Protein AF-A0A7Y7L812-F1 (afdb_monomer_lite)

Foldseek 3Di:
DVVLVVLLVVLVVLLVVLVVLLVVLLVLLVPQPLDDPVRNVVVVVLSVVLNVLSVVLVVLSVVLVVCVVDPDDPVVSVVSSVVSSVSSVVSSVSSVVSSVVSLVSSLVSDPDPVVNVVSCVSSVHD

pLDDT: mean 90.57, std 8.76, range [54.97, 97.94]

Structure (mmCIF, N/CA/C/O backbone):
data_AF-A0A7Y7L812-F1
#
_entry.id   AF-A0A7Y7L812-F1
#
loop_
_atom_site.group_PDB
_atom_site.id
_atom_site.type_symbol
_atom_site.label_atom_id
_atom_site.label_alt_id
_atom_site.label_comp_id
_atom_site.label_asym_id
_atom_site.label_entity_id
_atom_site.label_seq_id
_atom_site.pdbx_PDB_ins_code
_atom_site.Cartn_x
_atom_site.Cartn_y
_atom_site.Cartn_z
_atom_site.occupancy
_atom_site.B_iso_or_equiv
_atom_site.auth_seq_id
_atom_site.auth_comp_id
_atom_site.auth_asym_id
_atom_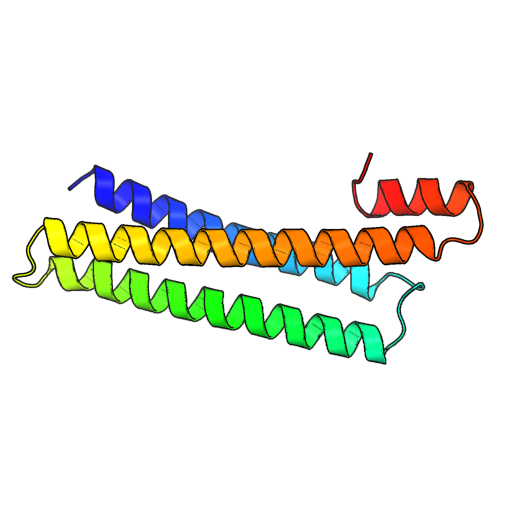site.auth_atom_id
_atom_site.pdbx_PDB_model_num
ATOM 1 N N . MET A 1 1 ? 14.491 9.946 -24.872 1.00 54.97 1 MET A N 1
ATOM 2 C CA . MET A 1 1 ? 15.340 9.247 -23.876 1.00 54.97 1 MET A CA 1
ATOM 3 C C . MET A 1 1 ? 15.149 9.794 -22.456 1.00 54.97 1 MET A C 1
ATOM 5 O O . MET A 1 1 ? 14.783 9.013 -21.592 1.00 54.97 1 MET A O 1
ATOM 9 N N . ILE A 1 2 ? 15.279 11.110 -22.215 1.00 61.91 2 ILE A N 1
ATOM 10 C CA . ILE A 1 2 ? 15.091 11.741 -20.883 1.00 61.91 2 ILE A CA 1
ATOM 11 C C . ILE A 1 2 ? 13.693 11.475 -20.279 1.00 61.91 2 ILE A C 1
ATOM 13 O O . ILE A 1 2 ? 13.584 11.149 -19.101 1.00 61.91 2 ILE A O 1
ATOM 17 N N . ALA A 1 3 ? 12.630 11.515 -21.091 1.00 73.06 3 ALA A N 1
ATOM 18 C CA . ALA A 1 3 ? 11.261 11.278 -20.619 1.00 73.06 3 ALA A CA 1
ATOM 19 C C . ALA A 1 3 ? 11.014 9.849 -20.087 1.00 73.06 3 ALA A C 1
ATOM 21 O O . ALA A 1 3 ? 10.237 9.669 -19.155 1.00 73.06 3 ALA A O 1
ATOM 22 N N . TYR A 1 4 ? 11.692 8.829 -20.632 1.00 77.62 4 TYR A N 1
ATOM 23 C CA . TYR A 1 4 ? 11.484 7.435 -20.214 1.00 77.62 4 TYR A CA 1
ATOM 24 C C . TYR A 1 4 ? 12.054 7.159 -18.826 1.00 77.62 4 TYR A C 1
ATOM 26 O O . TYR A 1 4 ? 11.387 6.543 -18.001 1.00 77.62 4 TYR A O 1
ATOM 34 N N . TYR A 1 5 ? 13.257 7.667 -18.548 1.00 81.44 5 TYR A N 1
ATOM 35 C CA . TYR A 1 5 ? 13.847 7.588 -17.214 1.00 81.44 5 TYR A CA 1
ATOM 36 C C . TYR A 1 5 ? 13.002 8.330 -16.176 1.00 81.44 5 TYR A C 1
ATOM 38 O O . TYR A 1 5 ? 12.870 7.845 -15.057 1.00 81.44 5 TYR A O 1
ATOM 46 N N . GLY A 1 6 ? 12.378 9.452 -16.557 1.00 87.62 6 GLY A N 1
ATOM 47 C CA . GLY A 1 6 ? 11.416 10.158 -15.707 1.00 87.62 6 GLY A CA 1
ATOM 48 C C . GLY A 1 6 ? 10.230 9.279 -15.303 1.00 87.62 6 GLY A C 1
ATOM 49 O O . GLY A 1 6 ? 9.961 9.139 -14.115 1.00 87.62 6 GLY A O 1
ATOM 50 N N . ARG A 1 7 ? 9.578 8.613 -16.267 1.00 88.38 7 ARG A N 1
ATOM 51 C CA . ARG A 1 7 ? 8.436 7.721 -15.980 1.00 88.38 7 ARG A CA 1
ATOM 52 C C . ARG A 1 7 ? 8.832 6.493 -15.163 1.00 88.38 7 ARG A C 1
ATOM 54 O O . ARG A 1 7 ? 8.120 6.106 -14.248 1.00 88.38 7 ARG A O 1
ATOM 61 N N . ILE A 1 8 ? 9.989 5.898 -15.456 1.00 87.75 8 ILE A N 1
ATOM 62 C CA . ILE A 1 8 ? 10.518 4.763 -14.683 1.00 87.75 8 ILE A CA 1
ATOM 63 C C . ILE A 1 8 ? 10.803 5.165 -13.232 1.00 87.75 8 ILE A C 1
ATOM 65 O O . ILE A 1 8 ? 10.470 4.425 -12.304 1.00 87.75 8 ILE A O 1
ATOM 69 N N . LYS A 1 9 ? 11.388 6.350 -13.032 1.00 90.88 9 LYS A N 1
ATOM 70 C CA . LYS A 1 9 ? 11.615 6.911 -11.703 1.00 90.88 9 LYS A CA 1
ATOM 71 C C . LYS A 1 9 ? 10.293 7.101 -10.955 1.00 90.88 9 LYS A C 1
ATOM 73 O O . LYS A 1 9 ? 10.182 6.610 -9.839 1.00 90.88 9 LYS A O 1
ATOM 78 N N . GLU A 1 10 ? 9.293 7.713 -11.587 1.00 92.25 10 GLU A N 1
ATOM 79 C CA . GLU A 1 10 ? 7.964 7.908 -10.991 1.00 92.25 10 GLU A CA 1
ATOM 80 C C . GLU A 1 10 ? 7.316 6.576 -10.578 1.00 92.25 10 GLU A C 1
ATOM 82 O O . GLU A 1 10 ? 6.825 6.447 -9.459 1.00 92.25 10 GLU A O 1
ATOM 87 N N . MET A 1 11 ? 7.365 5.551 -11.437 1.00 92.56 11 MET A N 1
ATOM 88 C CA . MET A 1 11 ? 6.854 4.219 -11.091 1.00 92.56 11 MET A CA 1
ATOM 89 C C . MET A 1 11 ? 7.579 3.629 -9.878 1.00 92.56 11 MET A C 1
ATOM 91 O O . MET A 1 11 ? 6.942 3.083 -8.982 1.00 92.56 11 MET A O 1
ATOM 95 N N . THR A 1 12 ? 8.904 3.763 -9.815 1.00 90.81 12 THR A N 1
ATOM 96 C CA . THR A 1 12 ? 9.701 3.249 -8.689 1.00 90.81 12 THR A CA 1
ATOM 97 C C . THR A 1 12 ? 9.372 3.988 -7.387 1.00 90.81 12 THR A C 1
ATOM 99 O O . THR A 1 12 ? 9.267 3.373 -6.328 1.00 90.81 12 THR A O 1
ATOM 102 N N . GLU A 1 13 ? 9.155 5.303 -7.460 1.00 94.69 13 GLU A N 1
ATOM 103 C CA . GLU A 1 13 ? 8.721 6.121 -6.324 1.00 94.69 13 GLU A CA 1
ATOM 104 C C . GLU A 1 13 ? 7.322 5.718 -5.838 1.00 94.69 13 GLU A C 1
ATOM 106 O O . GLU A 1 13 ? 7.120 5.554 -4.633 1.00 94.69 13 GLU A O 1
ATOM 111 N N . LYS A 1 14 ? 6.374 5.472 -6.754 1.00 94.88 14 LYS A N 1
ATOM 112 C CA . LYS A 1 14 ? 5.036 4.953 -6.420 1.00 94.88 14 LYS A CA 1
ATOM 113 C C . LYS A 1 14 ? 5.107 3.590 -5.731 1.00 94.88 14 LYS A C 1
ATOM 115 O O . LYS A 1 14 ? 4.422 3.383 -4.736 1.00 94.88 14 LYS A O 1
ATOM 120 N N . GLN A 1 15 ? 5.972 2.693 -6.199 1.00 92.44 15 GLN A N 1
ATOM 121 C CA . GLN A 1 15 ? 6.172 1.370 -5.594 1.00 92.44 15 GLN A CA 1
ATOM 122 C C . GLN A 1 15 ? 6.728 1.468 -4.166 1.00 92.44 15 GLN A C 1
ATOM 124 O O . GLN A 1 15 ? 6.242 0.802 -3.252 1.00 92.44 15 GLN A O 1
ATOM 129 N N . ALA A 1 16 ? 7.701 2.354 -3.933 1.00 93.69 16 ALA A N 1
ATOM 130 C CA . ALA A 1 16 ? 8.208 2.618 -2.587 1.00 93.69 16 ALA A CA 1
ATOM 131 C C . ALA A 1 16 ? 7.124 3.225 -1.675 1.00 93.69 16 ALA A C 1
ATOM 133 O O . ALA A 1 16 ? 6.985 2.829 -0.512 1.00 93.69 16 ALA A O 1
ATOM 134 N N . ALA A 1 17 ? 6.324 4.153 -2.207 1.00 95.00 17 ALA A N 1
ATOM 135 C CA . ALA A 1 17 ? 5.200 4.742 -1.489 1.00 95.00 17 ALA A CA 1
ATOM 136 C C . ALA A 1 17 ? 4.127 3.698 -1.140 1.00 95.00 17 ALA A C 1
ATOM 138 O O . ALA A 1 17 ? 3.622 3.716 -0.020 1.00 95.00 17 ALA A O 1
ATOM 139 N N . LEU A 1 18 ? 3.829 2.757 -2.042 1.00 95.38 18 LEU A N 1
ATOM 140 C CA . LEU A 1 18 ? 2.902 1.644 -1.815 1.00 95.38 18 LEU A CA 1
ATOM 141 C C . LEU A 1 18 ? 3.337 0.809 -0.605 1.00 95.38 18 LEU A C 1
ATOM 143 O O . LEU A 1 18 ? 2.549 0.591 0.316 1.00 95.38 18 LEU A O 1
ATOM 147 N N . VAL A 1 19 ? 4.612 0.412 -0.547 1.00 94.31 19 VAL A N 1
ATOM 148 C CA . VAL A 1 19 ? 5.163 -0.350 0.589 1.00 94.31 19 VAL A CA 1
ATOM 149 C C . VAL A 1 19 ? 5.076 0.448 1.894 1.00 94.31 19 VAL A C 1
ATOM 151 O O . VAL A 1 19 ? 4.740 -0.103 2.945 1.00 94.31 19 VAL A O 1
ATOM 154 N N . SER A 1 20 ? 5.356 1.752 1.854 1.00 95.75 20 SER A N 1
ATOM 155 C CA . SER A 1 20 ? 5.236 2.623 3.029 1.00 95.75 20 SER A CA 1
ATOM 156 C C . SER A 1 20 ? 3.788 2.728 3.526 1.00 95.75 20 SER A C 1
ATOM 158 O O . SER A 1 20 ? 3.535 2.554 4.720 1.00 95.75 20 SER A O 1
ATOM 160 N N . GLN A 1 21 ? 2.832 2.932 2.614 1.00 95.25 21 GLN A N 1
ATOM 161 C CA . GLN A 1 21 ? 1.402 3.012 2.923 1.00 95.25 21 GLN A CA 1
ATOM 162 C C . GLN A 1 21 ? 0.865 1.703 3.497 1.00 95.25 21 GLN A C 1
ATOM 164 O O . GLN A 1 21 ? 0.112 1.733 4.468 1.00 95.25 21 GLN A O 1
ATOM 169 N N . TYR A 1 22 ? 1.285 0.563 2.943 1.00 95.81 22 TYR A N 1
ATOM 170 C CA . TYR A 1 22 ? 0.964 -0.750 3.493 1.00 95.81 22 TYR A CA 1
ATOM 171 C C . TYR A 1 22 ? 1.446 -0.871 4.942 1.00 95.81 22 TYR A C 1
ATOM 173 O O . TYR A 1 22 ? 0.646 -1.161 5.829 1.00 95.81 22 TYR A O 1
ATOM 181 N N . ASN A 1 23 ? 2.734 -0.614 5.198 1.00 95.62 23 ASN A N 1
ATOM 182 C CA . ASN A 1 23 ? 3.300 -0.767 6.539 1.00 95.62 23 ASN A CA 1
ATOM 183 C C . ASN A 1 23 ? 2.590 0.135 7.553 1.00 95.62 23 ASN A C 1
ATOM 185 O O . ASN A 1 23 ? 2.308 -0.285 8.673 1.00 95.62 23 ASN A O 1
ATOM 189 N N . HIS A 1 24 ? 2.280 1.369 7.155 1.00 95.88 24 HIS A N 1
ATOM 190 C CA . HIS A 1 24 ? 1.529 2.295 7.990 1.00 95.88 24 HIS A CA 1
ATOM 191 C C . HIS A 1 24 ? 0.121 1.769 8.303 1.00 95.88 24 HIS A C 1
ATOM 193 O O . HIS A 1 24 ? -0.227 1.632 9.476 1.00 95.88 24 HIS A O 1
ATOM 199 N N . ALA A 1 25 ? -0.655 1.413 7.276 1.00 96.19 25 ALA A N 1
ATOM 200 C CA . ALA A 1 25 ? -2.019 0.919 7.435 1.00 96.19 25 ALA A CA 1
ATOM 201 C C . ALA A 1 25 ? -2.079 -0.365 8.269 1.00 96.19 25 ALA A C 1
ATOM 203 O O . ALA A 1 25 ? -2.891 -0.481 9.185 1.00 96.19 25 ALA A O 1
ATOM 204 N N . TRP A 1 26 ? -1.175 -1.308 8.005 1.00 97.12 26 TRP A N 1
ATOM 205 C CA . TRP A 1 26 ? -1.113 -2.573 8.724 1.00 97.12 26 TRP A CA 1
ATOM 206 C C . TRP A 1 26 ? -0.809 -2.389 10.212 1.00 97.12 26 TRP A C 1
ATOM 208 O O . TRP A 1 26 ? -1.433 -3.038 11.048 1.00 97.12 26 TRP A O 1
ATOM 218 N N . ASN A 1 27 ? 0.098 -1.472 10.564 1.00 96.31 27 ASN A N 1
ATOM 219 C CA . ASN A 1 27 ? 0.403 -1.177 11.965 1.00 96.31 27 ASN A CA 1
ATOM 220 C C . ASN A 1 27 ? -0.807 -0.607 12.719 1.00 96.31 27 ASN A C 1
ATOM 222 O O . ASN A 1 27 ? -1.010 -0.950 13.888 1.00 96.31 27 ASN A O 1
ATOM 226 N N . LEU A 1 28 ? -1.617 0.223 12.052 1.00 96.06 28 LEU A N 1
ATOM 227 C CA . LEU A 1 28 ? -2.851 0.761 12.624 1.00 96.06 28 LEU A CA 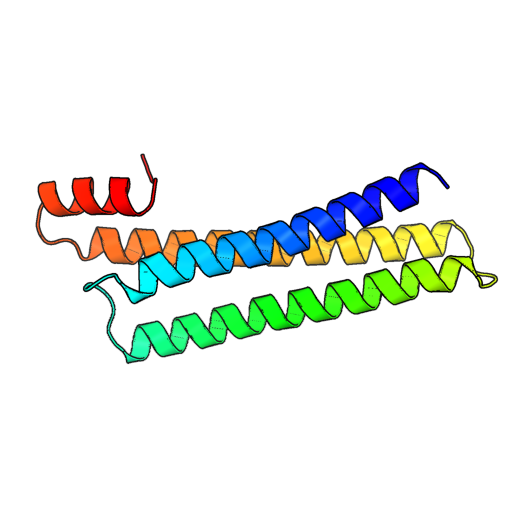1
ATOM 228 C C . LEU A 1 28 ? -3.912 -0.334 12.785 1.00 96.06 28 LEU A C 1
ATOM 230 O O . LEU A 1 28 ? -4.453 -0.518 13.870 1.00 96.06 28 LEU A O 1
ATOM 234 N N . LEU A 1 29 ? -4.176 -1.104 11.726 1.00 96.25 29 LEU A N 1
ATOM 235 C CA . LEU A 1 29 ? -5.200 -2.154 11.726 1.00 96.25 29 LEU A CA 1
ATOM 236 C C . LEU A 1 29 ? -4.883 -3.280 12.712 1.00 96.25 29 LEU A C 1
ATOM 238 O O . LEU A 1 29 ? -5.761 -3.721 13.443 1.00 96.25 29 LEU A O 1
ATOM 242 N N . LYS A 1 30 ? -3.621 -3.711 12.793 1.00 96.06 30 LYS A N 1
ATOM 243 C CA . LYS A 1 30 ? -3.187 -4.750 13.736 1.00 96.06 30 LYS A CA 1
ATOM 244 C C . LYS A 1 30 ? -3.343 -4.328 15.200 1.00 96.06 30 LYS A C 1
ATOM 246 O O . LYS A 1 30 ? -3.505 -5.184 16.066 1.00 96.06 30 LYS A O 1
ATOM 251 N N . SER A 1 31 ? -3.243 -3.031 15.479 1.00 94.50 31 SER A N 1
ATOM 252 C CA . SER A 1 31 ? -3.385 -2.479 16.831 1.00 94.50 31 SER A CA 1
ATOM 253 C C . SER A 1 31 ? -4.832 -2.109 17.163 1.00 94.50 31 SER A C 1
ATOM 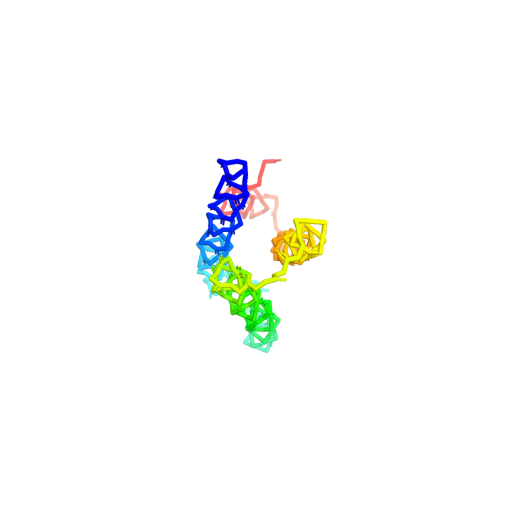255 O O . SER A 1 31 ? -5.120 -1.723 18.297 1.00 94.50 31 SER A O 1
ATOM 257 N N . ASP A 1 32 ? -5.740 -2.216 16.193 1.00 94.75 32 ASP A N 1
ATOM 258 C CA . ASP A 1 32 ? -7.143 -1.914 16.384 1.00 94.75 32 ASP A CA 1
ATOM 259 C C . ASP A 1 32 ? -7.901 -3.112 16.977 1.00 94.75 32 ASP A C 1
ATOM 261 O O . ASP A 1 32 ? -7.951 -4.209 16.421 1.00 94.75 32 ASP A O 1
ATOM 265 N N . LYS A 1 33 ? -8.548 -2.865 18.118 1.00 94.44 33 LYS A N 1
ATOM 266 C CA . LYS A 1 33 ? -9.363 -3.831 18.863 1.00 94.44 33 LYS A CA 1
ATOM 267 C C . LYS A 1 33 ? -10.660 -4.236 18.149 1.00 94.44 33 LYS A C 1
ATOM 269 O O . LYS A 1 33 ? -11.312 -5.174 18.601 1.00 94.44 33 LYS A O 1
ATOM 274 N N . HIS A 1 34 ? -11.074 -3.528 17.095 1.00 96.81 34 HIS A N 1
ATOM 275 C CA . HIS A 1 34 ? -12.320 -3.818 16.375 1.00 96.81 34 HIS A CA 1
ATOM 276 C C . HIS A 1 34 ? -12.198 -4.975 15.375 1.00 96.81 34 HIS A C 1
ATOM 278 O O . HIS A 1 34 ? -13.210 -5.357 14.780 1.00 96.81 34 HIS A O 1
ATOM 284 N N . PHE A 1 35 ? -11.001 -5.545 15.196 1.00 97.69 35 PHE A N 1
ATOM 285 C CA . PHE A 1 35 ? -10.768 -6.691 14.321 1.00 97.69 35 PHE A CA 1
ATOM 286 C C . PHE A 1 35 ? -10.449 -7.961 15.102 1.00 97.69 35 PHE A C 1
ATOM 288 O O . PHE A 1 35 ? -9.664 -7.974 16.050 1.00 97.69 35 PHE A O 1
ATOM 295 N N . SER A 1 36 ? -11.053 -9.058 14.661 1.00 97.50 36 SER A N 1
ATOM 296 C CA . SER A 1 36 ? -10.712 -10.404 15.109 1.00 97.50 36 SER A CA 1
ATOM 297 C C . SER A 1 36 ? -9.418 -10.902 14.458 1.00 97.50 36 SER A C 1
ATOM 299 O O . SER A 1 36 ? -8.977 -10.409 13.418 1.00 97.50 36 SER A O 1
ATOM 301 N N . VAL A 1 37 ? -8.823 -11.943 15.044 1.00 96.56 37 VAL A N 1
ATOM 302 C CA . VAL A 1 37 ? -7.611 -12.581 14.504 1.00 96.56 37 VAL A CA 1
ATOM 303 C C . VAL A 1 37 ? -7.836 -13.112 13.083 1.00 96.56 37 VAL A C 1
ATOM 305 O O . VAL A 1 37 ? -6.962 -12.966 12.231 1.00 96.56 37 VAL A O 1
ATOM 308 N N . ASP A 1 38 ? -9.010 -13.678 12.798 1.00 97.94 38 ASP A N 1
ATOM 309 C CA . 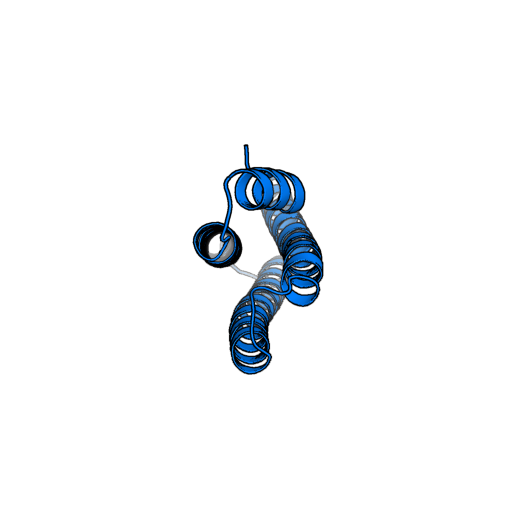ASP A 1 38 ? -9.329 -14.211 11.469 1.00 97.94 38 ASP A CA 1
ATOM 310 C C . ASP A 1 38 ? -9.447 -13.108 10.411 1.00 97.94 38 ASP A C 1
ATOM 312 O O . ASP A 1 38 ? -8.981 -13.276 9.282 1.00 97.94 38 ASP A O 1
ATOM 316 N N . GLU A 1 39 ? -9.999 -11.952 10.781 1.00 97.69 39 GLU A N 1
ATOM 317 C CA . GLU A 1 39 ? -10.062 -10.782 9.902 1.00 97.69 39 GLU A CA 1
ATOM 318 C C . GLU A 1 39 ? -8.670 -10.223 9.619 1.00 97.69 39 GLU A C 1
ATOM 320 O O . GLU A 1 39 ? -8.345 -9.961 8.462 1.00 97.69 39 GLU A O 1
ATOM 325 N N . LEU A 1 40 ? -7.814 -10.117 10.639 1.00 97.62 40 LEU A N 1
ATOM 326 C CA . LEU A 1 40 ? -6.421 -9.705 10.457 1.00 97.62 40 LEU A CA 1
ATOM 327 C C . LEU A 1 40 ? -5.665 -10.679 9.539 1.00 97.62 40 LEU A C 1
ATOM 329 O O . LEU A 1 40 ? -4.944 -10.243 8.642 1.00 97.62 40 LEU A O 1
ATOM 333 N N . ASN A 1 41 ? -5.877 -11.988 9.691 1.00 97.69 41 ASN A N 1
ATOM 334 C CA . ASN A 1 41 ? -5.291 -12.998 8.806 1.00 97.69 41 ASN A CA 1
ATOM 335 C C . ASN A 1 41 ? -5.777 -12.850 7.356 1.00 97.69 41 ASN A C 1
ATOM 337 O O . ASN A 1 41 ? -4.997 -13.025 6.417 1.00 97.69 41 ASN A O 1
ATOM 341 N N . TYR A 1 42 ? -7.058 -12.536 7.150 1.00 97.75 42 TYR A N 1
ATOM 342 C CA . TYR A 1 42 ? -7.595 -12.255 5.819 1.00 97.75 42 TYR A CA 1
ATOM 343 C C . TYR A 1 42 ? -6.966 -10.995 5.213 1.00 97.75 42 TYR A C 1
ATOM 345 O O . TYR A 1 42 ? -6.483 -11.038 4.082 1.00 97.75 42 TYR A O 1
ATOM 353 N N . MET A 1 43 ? -6.896 -9.901 5.976 1.00 97.81 43 MET A N 1
ATOM 354 C CA . MET A 1 43 ? -6.262 -8.657 5.532 1.00 97.81 43 MET A CA 1
ATOM 355 C C . MET A 1 43 ? -4.802 -8.870 5.148 1.00 97.81 43 MET A C 1
ATOM 357 O O . MET A 1 43 ? -4.376 -8.405 4.094 1.00 97.81 43 MET A O 1
ATOM 361 N N . GLN A 1 44 ? -4.053 -9.627 5.954 1.00 96.19 44 GLN A N 1
ATOM 362 C CA . GLN A 1 44 ? -2.667 -9.963 5.653 1.00 96.19 44 GLN A CA 1
ATOM 363 C C . GLN A 1 44 ? -2.537 -10.676 4.301 1.00 96.19 44 GLN A C 1
ATOM 365 O O . GLN A 1 44 ? -1.660 -10.321 3.521 1.00 96.19 44 GLN A O 1
ATOM 370 N N . LYS A 1 45 ? -3.424 -11.631 3.986 1.00 97.50 45 LYS A N 1
ATOM 371 C CA . LYS A 1 45 ? -3.420 -12.324 2.684 1.00 97.50 45 LYS A CA 1
ATOM 372 C C . LYS A 1 45 ? -3.678 -11.370 1.519 1.00 97.50 45 LYS A C 1
ATOM 374 O O . LYS A 1 45 ? -2.997 -11.466 0.502 1.00 97.50 45 LYS A O 1
ATOM 379 N N . VAL A 1 46 ? -4.633 -10.448 1.665 1.00 97.19 46 VAL A N 1
ATOM 380 C CA . VAL A 1 46 ? -4.923 -9.436 0.635 1.00 97.19 46 VAL A CA 1
ATOM 381 C C . VAL A 1 46 ? -3.714 -8.522 0.429 1.00 97.19 46 VAL A C 1
ATOM 383 O O . VAL A 1 46 ? -3.286 -8.321 -0.706 1.00 97.19 46 VAL A O 1
ATOM 386 N N . TYR A 1 47 ? -3.106 -8.031 1.513 1.00 95.69 47 TYR A N 1
ATOM 387 C CA . TYR A 1 47 ? -1.899 -7.211 1.428 1.00 95.69 47 TYR A CA 1
ATOM 388 C C . TYR A 1 47 ? -0.728 -7.950 0.782 1.00 95.69 47 TYR A C 1
ATOM 390 O O . TYR A 1 47 ? -0.057 -7.375 -0.072 1.00 95.69 47 TYR A O 1
ATOM 398 N N . SER A 1 48 ? -0.498 -9.216 1.142 1.00 95.12 48 SER A N 1
ATOM 399 C CA . SER A 1 48 ? 0.529 -10.043 0.506 1.00 95.12 48 SER A CA 1
ATOM 400 C C . SER A 1 48 ? 0.310 -10.148 -1.002 1.00 95.12 48 SER A C 1
ATOM 402 O O . SER A 1 48 ? 1.258 -9.932 -1.746 1.00 95.12 48 SER A O 1
ATOM 404 N N . GLY A 1 49 ? -0.927 -10.367 -1.459 1.00 96.12 49 GLY A N 1
ATOM 405 C CA . GLY A 1 49 ? -1.238 -10.406 -2.891 1.00 96.12 49 GLY A CA 1
ATOM 406 C C . GLY A 1 49 ? -0.907 -9.095 -3.616 1.00 96.12 49 GLY A C 1
ATOM 407 O O . GLY A 1 49 ? -0.263 -9.116 -4.660 1.00 96.12 49 GLY A O 1
ATOM 408 N N . ILE A 1 50 ? -1.272 -7.944 -3.041 1.00 94.88 50 ILE A N 1
ATOM 409 C CA . ILE A 1 50 ? -0.961 -6.629 -3.632 1.00 94.88 50 ILE A CA 1
ATOM 410 C C . ILE A 1 50 ? 0.558 -6.398 -3.694 1.00 94.88 50 ILE A C 1
ATOM 412 O O . ILE A 1 50 ? 1.076 -5.904 -4.696 1.00 94.88 50 ILE A O 1
ATOM 416 N N . LEU A 1 51 ? 1.285 -6.759 -2.633 1.00 91.94 51 LEU A N 1
ATOM 417 C CA . LEU A 1 51 ? 2.740 -6.606 -2.573 1.00 91.94 51 LEU A CA 1
ATOM 418 C C . LEU A 1 51 ? 3.463 -7.550 -3.542 1.00 91.94 51 LEU A C 1
ATOM 420 O O . LEU A 1 51 ? 4.461 -7.158 -4.141 1.00 91.94 51 LEU A O 1
ATOM 424 N N . GLU A 1 52 ? 2.963 -8.768 -3.734 1.00 94.56 52 GLU A N 1
ATOM 425 C CA . GLU A 1 52 ? 3.500 -9.704 -4.724 1.00 94.56 52 GLU A CA 1
ATOM 426 C C . GLU A 1 52 ? 3.341 -9.170 -6.155 1.00 94.56 52 GLU A C 1
ATOM 428 O O . GLU A 1 52 ? 4.295 -9.220 -6.933 1.00 94.56 52 GLU A O 1
ATOM 433 N N . GLU A 1 53 ? 2.183 -8.599 -6.502 1.00 93.75 53 GLU A N 1
ATOM 434 C CA . GLU A 1 53 ? 1.985 -7.948 -7.807 1.00 93.75 53 GLU A CA 1
ATOM 435 C C . GLU A 1 53 ? 2.871 -6.702 -7.972 1.00 93.75 53 GLU A C 1
ATOM 437 O O . GLU A 1 53 ? 3.477 -6.495 -9.026 1.00 93.75 53 GLU A O 1
ATOM 442 N N . SER A 1 54 ? 3.047 -5.923 -6.901 1.00 89.50 54 SER A N 1
ATOM 443 C CA . SER A 1 54 ? 3.990 -4.801 -6.865 1.00 89.50 54 SER A CA 1
ATOM 444 C C . SER A 1 54 ? 5.424 -5.253 -7.180 1.00 89.50 54 SER A C 1
ATOM 446 O O . SER A 1 54 ? 6.094 -4.620 -8.000 1.00 89.50 54 SER A O 1
ATOM 448 N N . VAL A 1 55 ? 5.887 -6.378 -6.624 1.00 89.25 55 VAL A N 1
ATOM 449 C CA . VAL A 1 55 ? 7.213 -6.944 -6.935 1.00 89.25 55 VAL A CA 1
ATOM 450 C C . VAL A 1 55 ? 7.313 -7.370 -8.402 1.00 89.25 55 VAL A C 1
ATOM 452 O O . VAL A 1 55 ? 8.283 -7.010 -9.067 1.00 89.25 55 VAL A O 1
ATOM 455 N N . LYS A 1 56 ? 6.299 -8.050 -8.950 1.00 91.00 56 LYS A N 1
ATOM 456 C CA . LYS A 1 56 ? 6.285 -8.445 -10.374 1.00 91.00 56 LYS A CA 1
ATOM 457 C C . LYS A 1 56 ? 6.385 -7.239 -11.310 1.00 91.00 56 LYS A C 1
ATOM 459 O O . LYS A 1 56 ? 7.094 -7.288 -12.314 1.00 91.00 56 LYS A O 1
ATOM 464 N N . ASN A 1 57 ? 5.734 -6.130 -10.967 1.00 87.81 57 ASN A N 1
ATOM 465 C CA . ASN A 1 57 ? 5.838 -4.892 -11.740 1.00 87.81 57 ASN A CA 1
ATOM 466 C C . ASN A 1 57 ? 7.267 -4.313 -11.724 1.00 87.81 57 ASN A C 1
ATOM 468 O O . ASN A 1 57 ? 7.705 -3.743 -12.723 1.00 87.81 57 ASN A O 1
ATOM 472 N N . LEU A 1 58 ? 8.024 -4.466 -10.627 1.00 86.12 58 LEU A N 1
ATOM 473 C CA . LEU A 1 58 ? 9.438 -4.065 -10.589 1.00 86.12 58 LEU A CA 1
ATOM 474 C C . LEU A 1 58 ? 10.293 -4.923 -11.529 1.00 86.12 58 LEU A C 1
ATOM 476 O O . LEU A 1 58 ? 11.137 -4.374 -12.239 1.00 86.12 58 LEU A O 1
ATOM 480 N N . ASP A 1 59 ? 10.048 -6.234 -11.593 1.00 87.31 59 ASP A N 1
ATOM 481 C CA . ASP A 1 59 ? 10.747 -7.127 -12.526 1.00 87.31 59 ASP A CA 1
ATOM 482 C C . ASP A 1 59 ? 10.507 -6.716 -13.988 1.00 87.31 59 ASP A C 1
ATOM 484 O O . ASP A 1 59 ? 11.444 -6.663 -14.791 1.00 87.31 59 ASP A O 1
ATOM 488 N N . GLU A 1 60 ? 9.278 -6.330 -14.339 1.00 83.62 60 GLU A N 1
ATOM 489 C CA . GLU A 1 60 ? 8.965 -5.808 -15.675 1.00 83.62 60 GLU A CA 1
ATOM 490 C C . GLU A 1 60 ? 9.687 -4.488 -15.972 1.00 83.62 60 GLU A C 1
ATOM 492 O O . GLU A 1 60 ? 10.232 -4.306 -17.066 1.00 83.62 60 GLU A O 1
ATOM 497 N N . ILE A 1 61 ? 9.775 -3.588 -14.989 1.00 85.38 61 ILE A N 1
ATOM 498 C CA . ILE A 1 61 ? 10.563 -2.355 -15.110 1.00 85.38 61 ILE A CA 1
ATOM 499 C C . ILE A 1 61 ? 12.042 -2.684 -15.370 1.00 85.38 61 ILE A C 1
ATOM 501 O O . ILE A 1 61 ? 12.660 -2.068 -16.245 1.00 85.38 61 ILE A O 1
ATOM 505 N N . PHE A 1 62 ? 12.614 -3.684 -14.691 1.00 85.19 62 PHE A N 1
ATOM 506 C CA . PHE A 1 62 ? 13.986 -4.134 -14.951 1.00 85.19 62 PHE A CA 1
ATOM 507 C C . PHE A 1 62 ? 14.168 -4.677 -16.370 1.00 85.19 62 PHE A C 1
ATOM 509 O O . PHE A 1 62 ? 15.183 -4.381 -17.012 1.00 85.19 62 PHE A O 1
ATOM 516 N N . VAL A 1 63 ? 13.198 -5.429 -16.894 1.00 83.25 63 VAL A N 1
ATOM 517 C CA . VAL A 1 63 ? 13.219 -5.895 -18.290 1.00 83.25 63 VAL A CA 1
ATOM 518 C C . VAL A 1 63 ? 13.233 -4.706 -19.249 1.00 83.25 63 VAL A C 1
ATOM 520 O O . VAL A 1 63 ? 14.055 -4.679 -20.166 1.00 83.25 63 VAL A O 1
ATOM 523 N N . ILE A 1 64 ? 12.401 -3.688 -19.015 1.00 79.88 64 ILE A N 1
ATOM 524 C CA . ILE A 1 64 ? 12.352 -2.475 -19.843 1.00 79.88 64 ILE A CA 1
ATOM 525 C C . ILE A 1 64 ? 13.696 -1.737 -19.815 1.00 79.88 64 ILE A C 1
ATOM 527 O O . ILE A 1 64 ? 14.214 -1.379 -20.876 1.00 79.88 64 ILE A O 1
ATOM 531 N N . ILE A 1 65 ? 14.286 -1.546 -18.627 1.00 80.19 65 ILE A N 1
ATOM 532 C CA . ILE A 1 65 ? 15.602 -0.908 -18.455 1.00 80.19 65 ILE A CA 1
ATOM 533 C C . ILE A 1 65 ? 16.681 -1.679 -19.228 1.00 80.19 65 ILE A C 1
ATOM 535 O O . ILE A 1 65 ? 17.497 -1.078 -19.928 1.00 80.19 65 ILE A O 1
ATOM 539 N N . ASN A 1 66 ? 16.678 -3.010 -19.147 1.00 76.94 66 ASN A N 1
ATOM 540 C CA . ASN A 1 66 ? 17.650 -3.844 -19.850 1.00 76.94 66 ASN A CA 1
ATOM 541 C C . ASN A 1 66 ? 17.414 -3.886 -21.365 1.00 76.94 66 ASN A C 1
ATOM 543 O O . ASN A 1 66 ? 18.377 -3.929 -22.130 1.00 76.94 66 ASN A O 1
ATOM 547 N N . ALA A 1 67 ? 16.164 -3.789 -21.820 1.00 72.62 67 ALA A N 1
ATOM 548 C CA . ALA A 1 67 ? 15.819 -3.771 -23.237 1.00 72.62 67 ALA A CA 1
ATOM 549 C C . ALA A 1 67 ? 16.323 -2.511 -23.965 1.00 72.62 67 ALA A C 1
ATOM 551 O O . ALA A 1 67 ? 16.471 -2.537 -25.188 1.00 72.62 67 ALA A O 1
ATOM 552 N N . PHE A 1 68 ? 16.681 -1.433 -23.252 1.00 67.38 68 PHE A N 1
ATOM 553 C CA . PHE A 1 68 ? 17.425 -0.306 -23.838 1.00 67.38 68 PHE A CA 1
ATOM 554 C C . PHE A 1 68 ? 18.809 -0.705 -24.380 1.00 67.38 68 PHE A C 1
ATOM 556 O O . PHE A 1 68 ? 19.366 0.024 -25.195 1.00 67.38 68 PHE A O 1
ATOM 563 N N . LYS A 1 69 ? 19.348 -1.864 -23.979 1.00 65.44 69 LYS A N 1
ATOM 564 C CA . LYS A 1 69 ? 20.590 -2.440 -24.522 1.00 65.44 69 LYS A CA 1
ATOM 565 C C . LYS A 1 69 ? 20.355 -3.318 -25.766 1.00 65.44 69 LYS A C 1
ATOM 567 O O . LYS A 1 69 ? 21.306 -3.889 -26.287 1.00 65.44 69 LYS A O 1
ATOM 572 N N . THR A 1 70 ? 19.109 -3.455 -26.233 1.00 61.84 70 THR A N 1
ATOM 573 C CA . THR A 1 70 ? 18.694 -4.369 -27.321 1.00 61.84 70 THR A CA 1
ATOM 574 C C . THR A 1 70 ? 17.995 -3.618 -28.468 1.00 61.84 70 THR A C 1
ATOM 576 O O . THR A 1 70 ? 17.539 -2.492 -28.276 1.00 61.84 70 THR A O 1
ATOM 579 N N . GLN A 1 71 ? 17.885 -4.221 -29.664 1.00 67.88 71 GLN A N 1
ATOM 580 C CA . GLN A 1 71 ? 17.316 -3.607 -30.887 1.00 67.88 71 GLN A CA 1
ATOM 581 C C . GLN A 1 71 ? 15.772 -3.437 -30.877 1.00 67.88 71 GLN A C 1
ATOM 583 O O . GLN A 1 71 ? 15.098 -3.684 -31.874 1.00 67.88 71 GLN A O 1
ATOM 588 N N . MET A 1 72 ? 15.170 -3.039 -29.754 1.00 75.56 72 MET A N 1
ATOM 589 C CA . MET A 1 72 ? 13.727 -2.781 -29.667 1.00 75.56 72 MET A CA 1
ATOM 590 C C . MET A 1 72 ? 13.369 -1.376 -30.181 1.00 75.56 72 MET A C 1
ATOM 592 O O . MET A 1 72 ? 14.033 -0.396 -29.840 1.00 75.56 72 MET A O 1
ATOM 596 N N . THR A 1 73 ? 12.269 -1.261 -30.937 1.00 83.19 73 THR A N 1
ATOM 597 C CA . THR A 1 73 ? 11.732 0.036 -31.392 1.00 83.19 73 THR A CA 1
ATOM 598 C C . THR A 1 73 ? 11.225 0.892 -30.228 1.00 83.19 73 THR A C 1
ATOM 600 O O . THR A 1 73 ? 10.655 0.364 -29.269 1.00 83.19 73 THR A O 1
ATOM 603 N N . ASP A 1 74 ? 11.323 2.214 -30.354 1.00 80.50 74 ASP A N 1
ATOM 604 C CA . ASP A 1 74 ? 10.837 3.160 -29.342 1.00 80.50 74 ASP A CA 1
ATOM 605 C C . ASP A 1 74 ? 9.330 3.033 -29.061 1.00 80.50 74 ASP A C 1
ATOM 607 O O . ASP A 1 74 ? 8.919 3.128 -27.906 1.00 80.50 74 ASP A O 1
ATOM 611 N N . ALA A 1 75 ? 8.514 2.738 -30.081 1.00 83.50 75 ALA A N 1
ATOM 612 C CA . ALA A 1 75 ? 7.070 2.539 -29.928 1.00 83.50 75 ALA A CA 1
ATOM 613 C C . ALA A 1 75 ? 6.746 1.337 -29.029 1.00 83.50 75 ALA A C 1
ATOM 615 O O . ALA A 1 75 ? 5.972 1.457 -28.080 1.00 83.50 75 ALA A O 1
ATOM 616 N N . LYS A 1 76 ? 7.401 0.192 -29.271 1.00 83.25 76 LYS A N 1
ATOM 617 C CA . LYS A 1 76 ? 7.221 -1.001 -28.433 1.00 83.25 76 LYS A CA 1
ATOM 618 C C . LYS A 1 76 ? 7.678 -0.763 -26.995 1.00 83.25 76 LYS A C 1
ATOM 620 O O . LYS A 1 76 ? 7.073 -1.276 -26.061 1.00 83.25 76 LYS A O 1
ATOM 625 N N . ARG A 1 77 ? 8.726 0.045 -26.815 1.00 83.12 77 ARG A N 1
ATOM 626 C CA . ARG A 1 77 ? 9.211 0.424 -25.487 1.00 83.12 77 ARG A CA 1
ATOM 627 C C . ARG A 1 77 ? 8.197 1.258 -24.718 1.00 83.12 77 ARG A C 1
ATOM 629 O O . ARG A 1 77 ? 7.976 0.999 -23.541 1.00 83.12 77 ARG A O 1
ATOM 636 N N . LEU A 1 78 ? 7.618 2.259 -25.378 1.00 83.94 78 LEU A N 1
ATOM 637 C CA . LEU A 1 78 ? 6.617 3.128 -24.771 1.00 83.94 78 LEU A CA 1
ATOM 638 C C . LEU A 1 78 ? 5.393 2.319 -24.329 1.00 83.94 78 LEU A C 1
ATOM 640 O O . LEU A 1 78 ? 4.983 2.451 -23.185 1.00 83.94 78 LEU A O 1
ATOM 644 N N . GLU A 1 79 ? 4.919 1.397 -25.172 1.00 86.69 79 GLU A N 1
ATOM 645 C CA . GLU A 1 79 ? 3.810 0.491 -24.839 1.00 86.69 79 GLU A CA 1
ATOM 646 C C . GLU A 1 79 ? 4.089 -0.339 -23.570 1.00 86.69 79 GLU A C 1
ATOM 648 O O . GLU A 1 79 ? 3.200 -0.531 -22.744 1.00 86.69 79 GLU A O 1
ATOM 653 N N . LEU A 1 80 ? 5.319 -0.838 -23.397 1.00 85.69 80 LEU A N 1
ATOM 654 C CA . LEU A 1 80 ? 5.699 -1.585 -22.192 1.00 85.69 80 LEU A CA 1
ATOM 655 C C . LEU A 1 80 ? 5.740 -0.688 -20.948 1.00 85.69 80 LEU A C 1
ATOM 657 O O . LEU A 1 80 ? 5.290 -1.109 -19.887 1.00 85.69 80 LEU A O 1
ATOM 661 N N . ILE A 1 81 ? 6.255 0.540 -21.078 1.00 86.56 81 ILE A N 1
ATOM 662 C CA . ILE A 1 81 ? 6.282 1.518 -19.980 1.00 86.56 81 ILE A CA 1
ATOM 663 C C . ILE A 1 81 ? 4.862 1.897 -19.559 1.00 86.56 81 ILE A C 1
ATOM 665 O O . ILE A 1 81 ? 4.595 1.952 -18.364 1.00 86.56 81 ILE A O 1
ATOM 669 N N . ASP A 1 82 ? 3.964 2.137 -20.517 1.00 89.06 82 ASP A N 1
ATOM 670 C CA . ASP A 1 82 ? 2.562 2.465 -20.239 1.00 89.06 82 ASP A CA 1
ATOM 671 C C . ASP A 1 82 ? 1.877 1.330 -19.477 1.00 89.06 82 ASP A C 1
ATOM 673 O O . ASP A 1 82 ? 1.327 1.552 -18.404 1.00 89.06 82 ASP A O 1
ATOM 677 N N . LYS A 1 83 ? 2.017 0.088 -19.956 1.00 90.00 83 LYS A N 1
ATOM 678 C CA . LYS A 1 83 ? 1.439 -1.082 -19.278 1.00 90.00 83 LYS A CA 1
ATOM 679 C C . LYS A 1 83 ? 1.979 -1.278 -17.864 1.00 90.00 83 LYS A C 1
ATOM 681 O O . LYS A 1 83 ? 1.212 -1.630 -16.973 1.00 90.00 83 LYS A O 1
ATOM 686 N N . ALA A 1 84 ? 3.279 -1.076 -17.656 1.00 89.81 84 ALA A N 1
ATOM 687 C CA . ALA A 1 84 ? 3.871 -1.166 -16.325 1.00 89.81 84 ALA A CA 1
ATOM 688 C C . ALA A 1 84 ? 3.332 -0.061 -15.402 1.00 89.81 84 ALA A C 1
ATOM 690 O O . ALA A 1 84 ? 2.992 -0.335 -14.252 1.00 89.81 84 ALA A O 1
ATOM 691 N N . ALA A 1 85 ? 3.193 1.167 -15.912 1.00 90.69 85 ALA A N 1
ATOM 692 C CA . ALA A 1 85 ? 2.653 2.290 -15.152 1.00 90.69 85 ALA A CA 1
ATOM 693 C C . ALA A 1 85 ? 1.198 2.042 -14.731 1.00 90.69 85 ALA A C 1
ATOM 695 O O . ALA A 1 85 ? 0.879 2.196 -13.554 1.00 90.69 85 ALA A O 1
ATOM 696 N N . ASP A 1 86 ? 0.358 1.564 -15.651 1.00 93.75 86 ASP A N 1
ATOM 697 C CA . ASP A 1 86 ? -1.050 1.253 -15.379 1.00 93.75 86 ASP A CA 1
ATOM 698 C C . ASP A 1 86 ? -1.205 0.197 -14.272 1.00 93.75 86 ASP A C 1
ATOM 700 O O . ASP A 1 86 ? -2.093 0.291 -13.422 1.00 93.75 86 ASP A O 1
ATOM 704 N N . ARG A 1 87 ? -0.321 -0.809 -14.238 1.00 93.44 87 ARG A N 1
ATOM 705 C CA . ARG A 1 87 ? -0.330 -1.843 -13.190 1.00 93.44 87 ARG A CA 1
ATOM 706 C C . ARG A 1 87 ? 0.106 -1.305 -11.834 1.00 93.44 87 ARG A C 1
ATOM 708 O O . ARG A 1 87 ? -0.528 -1.626 -10.830 1.00 93.44 87 ARG A O 1
ATOM 715 N N . VAL A 1 88 ? 1.143 -0.466 -11.801 1.00 93.50 88 VAL A N 1
ATOM 716 C CA . VAL A 1 88 ? 1.571 0.215 -10.570 1.00 93.50 88 VAL A CA 1
ATOM 717 C C . VAL A 1 88 ? 0.435 1.080 -10.022 1.00 93.50 88 VAL A C 1
ATOM 719 O O . VAL A 1 88 ? 0.129 1.009 -8.833 1.00 93.50 88 VAL A O 1
ATOM 722 N N . ASP A 1 89 ? -0.234 1.841 -10.889 1.00 94.44 89 ASP A N 1
ATOM 723 C CA . ASP A 1 89 ? -1.368 2.680 -10.499 1.00 94.44 89 ASP A CA 1
ATOM 724 C C . ASP A 1 89 ? -2.556 1.842 -10.000 1.00 94.44 89 ASP A C 1
ATOM 726 O O . ASP A 1 89 ? -3.178 2.195 -8.995 1.00 94.44 89 ASP A O 1
ATOM 730 N N . THR A 1 90 ? -2.813 0.692 -10.629 1.00 95.31 90 THR A N 1
ATOM 731 C CA . THR A 1 90 ? -3.829 -0.271 -10.176 1.00 95.31 90 THR A CA 1
ATOM 732 C C . THR A 1 90 ? -3.521 -0.772 -8.764 1.00 95.31 90 THR A C 1
ATOM 734 O O . THR A 1 90 ? -4.370 -0.659 -7.886 1.00 95.31 90 THR A O 1
ATOM 737 N N . ASN A 1 91 ? -2.294 -1.226 -8.484 1.00 94.56 91 ASN A N 1
ATOM 738 C CA . ASN A 1 91 ? -1.946 -1.723 -7.148 1.00 94.56 91 ASN A CA 1
ATOM 739 C C . ASN A 1 91 ? -2.012 -0.633 -6.067 1.00 94.56 91 ASN A C 1
ATOM 741 O O . ASN A 1 91 ? -2.455 -0.899 -4.949 1.00 94.56 91 ASN A O 1
ATOM 745 N N . CYS A 1 92 ? -1.614 0.601 -6.391 1.00 95.38 92 CYS A N 1
ATOM 746 C CA . CYS A 1 92 ? -1.784 1.743 -5.492 1.00 95.38 92 CYS A CA 1
ATOM 747 C C . CYS A 1 92 ? -3.267 2.014 -5.196 1.00 95.38 92 CYS A C 1
ATOM 749 O O . CYS A 1 92 ? -3.635 2.287 -4.049 1.00 95.38 92 CYS A O 1
ATOM 751 N N . SER A 1 93 ? -4.118 1.941 -6.221 1.00 95.94 93 SER A N 1
ATOM 752 C CA . SER A 1 93 ? -5.562 2.119 -6.081 1.00 95.94 93 SER A CA 1
ATOM 753 C C . SER A 1 93 ? -6.180 1.023 -5.214 1.00 95.94 93 SER A C 1
ATOM 755 O O . SER A 1 93 ? -6.905 1.337 -4.269 1.00 95.94 93 SER A O 1
ATOM 757 N N . ASP A 1 94 ? -5.839 -0.239 -5.476 1.00 95.81 94 ASP A N 1
ATOM 758 C CA . ASP A 1 94 ? -6.336 -1.397 -4.730 1.00 95.81 94 ASP A CA 1
ATOM 759 C C . ASP A 1 94 ? -5.952 -1.309 -3.250 1.00 95.81 94 ASP A C 1
ATOM 761 O O . ASP A 1 94 ? -6.800 -1.479 -2.370 1.00 95.81 94 ASP A O 1
ATOM 765 N N . LEU A 1 95 ? -4.692 -0.955 -2.959 1.00 96.56 95 LEU A N 1
ATOM 766 C CA . LEU A 1 95 ? -4.216 -0.764 -1.590 1.00 96.56 95 LEU A CA 1
ATOM 767 C C . LEU A 1 95 ? -5.009 0.332 -0.873 1.00 96.56 95 LEU A C 1
ATOM 769 O O . LEU A 1 95 ? -5.478 0.143 0.252 1.00 96.56 95 LEU A O 1
ATOM 773 N N . LYS A 1 96 ? -5.172 1.486 -1.527 1.00 95.94 96 LYS A N 1
ATOM 774 C CA . LYS A 1 96 ? -5.909 2.620 -0.966 1.00 95.94 96 LYS A CA 1
ATOM 775 C C . LYS A 1 96 ? -7.371 2.263 -0.714 1.00 95.94 96 LYS A C 1
ATOM 777 O O . LYS A 1 96 ? -7.905 2.591 0.345 1.00 95.94 96 LYS A O 1
ATOM 782 N N . GLN A 1 97 ? -8.017 1.594 -1.666 1.00 96.88 97 GLN A N 1
ATOM 783 C CA . GLN A 1 97 ? -9.401 1.160 -1.535 1.00 96.88 97 GLN A CA 1
ATOM 784 C C . GLN A 1 97 ? -9.565 0.188 -0.366 1.00 96.88 97 GLN A C 1
ATOM 786 O O . GLN A 1 97 ? -10.459 0.383 0.459 1.00 96.88 97 GLN A O 1
ATOM 791 N N . PHE A 1 98 ? -8.688 -0.809 -0.259 1.00 97.56 98 PHE A N 1
ATOM 792 C CA . PHE A 1 98 ? -8.744 -1.798 0.810 1.00 97.56 98 PHE A CA 1
ATOM 793 C C . PHE A 1 98 ? -8.531 -1.165 2.192 1.00 97.56 98 PHE A C 1
ATOM 795 O O . PHE A 1 98 ? -9.298 -1.423 3.120 1.00 97.56 98 PHE A O 1
ATOM 802 N N . ASN A 1 99 ? -7.560 -0.255 2.320 1.00 97.12 99 ASN A N 1
ATOM 803 C CA . ASN A 1 99 ? -7.341 0.507 3.553 1.00 97.12 99 ASN A CA 1
ATOM 804 C C . ASN A 1 99 ? -8.592 1.294 3.957 1.00 97.12 99 ASN A C 1
ATOM 806 O O . ASN A 1 99 ? -9.055 1.181 5.090 1.00 97.12 99 ASN A O 1
ATOM 810 N N . ASN A 1 100 ? -9.186 2.033 3.017 1.00 96.19 100 ASN A N 1
ATOM 811 C CA . ASN A 1 100 ? -10.386 2.826 3.279 1.00 96.19 100 ASN A CA 1
ATOM 812 C C . ASN A 1 100 ? -11.576 1.960 3.712 1.00 96.19 100 ASN A C 1
ATOM 814 O O . ASN A 1 100 ? -12.329 2.356 4.604 1.00 96.19 100 ASN A O 1
ATOM 818 N N . GLN A 1 101 ? -11.744 0.782 3.106 1.00 97.38 101 GLN A N 1
ATOM 819 C CA . GLN A 1 101 ? -12.778 -0.176 3.499 1.00 97.38 101 GLN A CA 1
ATOM 820 C C . GLN A 1 101 ? -12.575 -0.653 4.940 1.00 97.38 101 GLN A C 1
ATOM 822 O O . GLN A 1 101 ? -13.524 -0.620 5.724 1.00 97.38 101 GLN A O 1
ATOM 827 N N . ASN A 1 102 ? -11.348 -1.021 5.316 1.00 97.88 102 ASN A N 1
ATOM 828 C CA . ASN A 1 102 ? -11.046 -1.472 6.675 1.00 97.88 102 ASN A CA 1
ATOM 829 C C . ASN A 1 102 ? -11.225 -0.346 7.704 1.00 97.88 102 ASN A C 1
ATOM 831 O O . ASN A 1 102 ? -11.872 -0.553 8.727 1.00 97.88 102 ASN A O 1
ATOM 835 N N . TYR A 1 103 ? -10.746 0.867 7.423 1.00 97.25 103 TYR A N 1
ATOM 836 C CA . TYR A 1 103 ? -10.934 2.004 8.331 1.00 97.25 103 TYR A CA 1
ATOM 837 C C . TYR A 1 103 ? -12.413 2.340 8.527 1.00 97.25 103 TYR A C 1
ATOM 839 O O . TYR A 1 103 ? -12.867 2.550 9.651 1.00 97.25 103 TYR A O 1
ATOM 847 N N . THR A 1 104 ? -13.187 2.331 7.439 1.00 96.50 104 THR A N 1
ATOM 848 C CA . THR A 1 104 ? -14.637 2.552 7.498 1.00 96.50 104 THR A CA 1
ATOM 849 C C . THR A 1 104 ? -15.321 1.471 8.329 1.00 96.50 104 THR A C 1
ATOM 851 O O . THR A 1 104 ? -16.161 1.792 9.165 1.00 96.50 104 THR A O 1
ATOM 854 N N . LEU A 1 105 ? -14.945 0.203 8.144 1.00 97.38 105 LEU A N 1
ATOM 855 C CA . LEU A 1 105 ? -15.491 -0.913 8.911 1.00 97.38 105 LEU A CA 1
ATOM 856 C C . LEU A 1 105 ? -15.183 -0.788 10.411 1.00 97.38 105 LEU A C 1
ATOM 858 O O . LEU A 1 105 ? -16.075 -1.005 11.227 1.00 97.38 105 LEU A O 1
ATOM 862 N N . SER A 1 106 ? -13.958 -0.401 10.776 1.00 97.44 106 SER A N 1
ATOM 863 C CA . SER A 1 106 ? -13.587 -0.125 12.172 1.00 97.44 106 SER A CA 1
ATOM 864 C C . SER A 1 106 ? -14.452 0.987 12.772 1.00 97.44 106 SER A C 1
ATOM 866 O O . SER A 1 106 ? -15.088 0.796 13.807 1.00 97.44 106 SER A O 1
ATOM 868 N N . ILE A 1 107 ? -14.585 2.115 12.066 1.00 96.19 107 ILE A N 1
ATOM 869 C CA . ILE A 1 107 ? -15.418 3.245 12.504 1.00 96.19 107 ILE A CA 1
ATOM 870 C C . ILE A 1 107 ? -16.891 2.835 12.653 1.00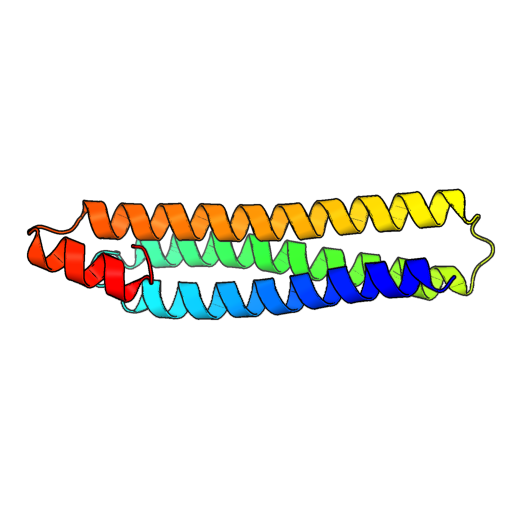 96.19 107 ILE A C 1
ATOM 872 O O . ILE A 1 107 ? -17.542 3.236 13.613 1.00 96.19 107 ILE A O 1
ATOM 876 N N . GLN A 1 108 ? -17.423 2.018 11.741 1.00 95.69 108 GLN A N 1
ATOM 877 C CA . GLN A 1 108 ? -18.797 1.509 11.818 1.00 95.69 108 GLN A CA 1
ATOM 878 C C . GLN A 1 108 ? -19.032 0.569 13.009 1.00 95.69 108 GLN A C 1
ATOM 880 O O . GLN A 1 108 ? -20.172 0.419 13.444 1.00 95.69 108 GLN A O 1
ATOM 885 N N . ARG A 1 109 ? -17.979 -0.069 13.534 1.00 96.75 109 ARG A N 1
ATOM 886 C CA . ARG A 1 109 ? -18.045 -0.946 14.714 1.00 96.75 109 ARG A CA 1
ATOM 887 C C . ARG A 1 109 ? -17.959 -0.189 16.038 1.00 96.75 109 ARG A C 1
ATOM 889 O O . ARG A 1 109 ? -18.228 -0.790 17.078 1.00 96.75 109 ARG A O 1
ATOM 896 N N . ALA A 1 110 ? -17.605 1.095 16.009 1.00 95.50 110 ALA A N 1
ATOM 897 C CA . ALA A 1 110 ? -17.568 1.939 17.193 1.00 95.50 110 ALA A CA 1
ATOM 898 C C . ALA A 1 110 ? -18.949 2.026 17.858 1.00 95.50 110 ALA A C 1
ATOM 900 O O . ALA A 1 110 ? -19.973 2.176 17.192 1.00 95.50 110 ALA A O 1
ATOM 901 N N . GLN A 1 111 ? -18.978 1.971 19.188 1.00 93.50 111 GLN A N 1
ATOM 902 C CA . GLN A 1 111 ? -20.231 1.932 19.954 1.00 93.50 111 GLN A CA 1
ATOM 903 C C . GLN A 1 111 ? -20.683 3.308 20.450 1.00 93.50 111 GLN A C 1
ATOM 905 O O . GLN A 1 111 ? -21.782 3.451 20.984 1.00 93.50 111 GLN A O 1
ATOM 910 N N . SER A 1 112 ? -19.841 4.331 20.301 1.00 95.31 112 SER A N 1
ATOM 911 C CA . SER A 1 112 ? -20.143 5.691 20.742 1.00 95.31 112 SER A CA 1
ATOM 912 C C . SER A 1 112 ? -19.600 6.732 19.775 1.00 95.31 112 SER A C 1
ATOM 914 O O . SER A 1 112 ? -18.597 6.516 19.096 1.00 95.31 112 SER A O 1
ATOM 916 N N . GLU A 1 113 ? -20.220 7.909 19.773 1.00 93.69 113 GLU A N 1
ATOM 917 C CA . GLU A 1 113 ? -19.751 9.046 18.981 1.00 93.69 113 GLU A CA 1
ATOM 918 C C . GLU A 1 113 ? -18.315 9.452 19.352 1.00 93.69 113 GLU A C 1
ATOM 920 O O . GLU A 1 113 ? -17.513 9.773 18.481 1.00 93.69 113 GLU A O 1
ATOM 925 N N . ASN A 1 114 ? -17.945 9.365 20.632 1.00 95.75 114 ASN A N 1
ATOM 926 C CA . ASN A 1 114 ? -16.590 9.689 21.079 1.00 95.75 114 ASN A CA 1
ATOM 927 C C . ASN A 1 114 ? -15.548 8.693 20.525 1.00 95.75 114 ASN A C 1
ATOM 929 O O . ASN A 1 114 ? -14.458 9.081 20.098 1.00 95.75 114 ASN A O 1
ATOM 933 N N . GLU A 1 115 ? -15.904 7.408 20.456 1.00 94.75 115 GLU A N 1
ATOM 934 C CA . GLU A 1 115 ? -15.068 6.376 19.835 1.00 94.75 115 GLU A CA 1
ATOM 935 C C . GLU A 1 115 ? -14.944 6.581 18.319 1.00 94.75 115 GLU A C 1
ATOM 937 O O . GLU A 1 115 ? -13.834 6.512 17.797 1.00 94.75 115 GLU A O 1
ATOM 942 N N . VAL A 1 116 ? -16.030 6.954 17.630 1.00 95.12 116 VAL A N 1
ATOM 943 C CA . VAL A 1 116 ? -15.995 7.341 16.207 1.00 95.12 116 VAL A CA 1
ATOM 944 C C . VAL A 1 116 ? -15.005 8.483 15.970 1.00 95.12 116 VAL A C 1
ATOM 946 O O . VAL A 1 116 ? -14.146 8.379 15.095 1.00 95.12 116 VAL A O 1
ATOM 949 N N . GLN A 1 117 ? -15.081 9.559 16.761 1.00 95.38 117 GLN A N 1
ATOM 950 C CA . GLN A 1 117 ? -14.165 10.700 16.628 1.00 95.38 117 GLN A CA 1
ATOM 951 C C . GLN A 1 117 ? -12.711 10.317 16.935 1.00 95.38 117 GLN A C 1
ATOM 953 O O . GLN A 1 117 ? -11.781 10.850 16.328 1.00 95.38 117 GLN A O 1
ATOM 958 N N . THR A 1 118 ? -12.502 9.381 17.863 1.00 94.62 118 THR A N 1
ATOM 959 C CA . THR A 1 118 ? -11.170 8.870 18.204 1.00 94.62 118 THR A CA 1
ATOM 960 C C . THR A 1 118 ? -10.591 8.040 17.060 1.00 94.62 118 THR A C 1
ATOM 962 O O . THR A 1 118 ? -9.448 8.267 16.671 1.00 94.62 118 THR A O 1
ATOM 965 N N . LEU A 1 119 ? -11.376 7.133 16.474 1.00 95.00 119 LEU A N 1
ATOM 966 C CA . LEU A 1 119 ? -10.949 6.286 15.356 1.00 95.00 119 LEU A CA 1
ATOM 967 C C . LEU A 1 119 ? -10.691 7.087 14.080 1.00 95.00 119 LEU A C 1
ATOM 969 O O . LEU A 1 119 ? -9.703 6.843 13.395 1.00 95.00 119 LEU A O 1
ATOM 973 N N . LYS A 1 120 ? -11.523 8.089 13.790 1.00 93.94 120 LYS A N 1
ATOM 974 C CA . LYS A 1 120 ? -11.289 9.037 12.694 1.00 93.94 120 LYS A CA 1
ATOM 975 C C . LYS A 1 120 ? -9.905 9.681 12.786 1.00 93.94 120 LYS A C 1
ATOM 977 O O . LYS A 1 120 ? -9.106 9.569 11.859 1.00 93.94 120 LYS A O 1
ATOM 982 N N . LYS A 1 121 ? -9.568 10.237 13.954 1.00 94.75 121 LYS A N 1
ATOM 983 C CA . LYS A 1 121 ? -8.237 10.806 14.220 1.00 94.75 121 LYS A CA 1
ATOM 984 C C . LYS A 1 121 ? -7.130 9.755 14.166 1.00 94.75 121 LYS A C 1
ATOM 986 O O . LYS A 1 121 ? -6.057 10.040 13.649 1.00 94.75 121 LYS A O 1
ATOM 991 N N . TYR A 1 122 ? -7.388 8.553 14.682 1.00 93.38 122 TYR A N 1
ATOM 992 C CA . TYR A 1 122 ? -6.432 7.444 14.679 1.00 93.38 122 TYR A CA 1
ATOM 993 C C . TYR A 1 122 ? -6.028 7.023 13.259 1.00 93.38 122 TYR A C 1
ATOM 995 O O . TYR A 1 122 ? -4.850 6.781 13.007 1.00 93.38 122 TYR A O 1
ATOM 1003 N N . TYR A 1 123 ? -6.983 6.999 12.326 1.00 94.50 123 TYR A N 1
ATOM 1004 C CA . TYR A 1 123 ? -6.742 6.681 10.916 1.00 94.50 123 TYR A CA 1
ATOM 1005 C C . TYR A 1 123 ? -6.392 7.891 10.040 1.00 94.50 123 TYR A C 1
ATOM 1007 O O . TYR A 1 123 ? -6.109 7.713 8.856 1.00 94.50 123 TYR A O 1
ATOM 1015 N N . GLY A 1 124 ? -6.410 9.109 10.590 1.00 91.38 124 GLY A N 1
ATOM 1016 C CA . GLY A 1 124 ? -6.192 10.339 9.823 1.00 91.38 124 GLY A CA 1
ATOM 1017 C C . GLY A 1 124 ? -7.309 10.639 8.815 1.00 91.38 124 GLY A C 1
ATOM 1018 O O . GLY A 1 124 ? -7.032 11.142 7.729 1.00 91.38 124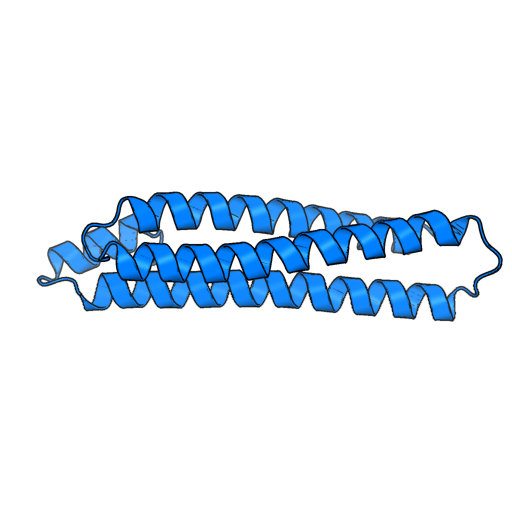 GLY A O 1
ATOM 1019 N N . ILE A 1 125 ? -8.553 10.284 9.151 1.00 85.69 125 ILE A N 1
ATOM 1020 C CA . ILE A 1 125 ? -9.759 10.559 8.363 1.00 85.69 125 ILE A CA 1
ATOM 1021 C C . ILE A 1 125 ? -10.512 11.711 9.034 1.00 85.69 125 ILE A C 1
ATOM 1023 O O . ILE A 1 125 ? -10.974 11.548 10.162 1.00 85.69 125 ILE A O 1
ATOM 1027 N N . ASP A 1 126 ? -10.682 12.830 8.330 1.00 64.56 126 ASP A N 1
ATOM 1028 C CA . ASP A 1 126 ? -11.512 13.963 8.768 1.00 64.56 126 ASP A CA 1
ATOM 1029 C C . ASP A 1 126 ? -12.939 13.863 8.186 1.00 64.56 126 ASP A C 1
ATOM 1031 O O . ASP A 1 126 ? -13.081 13.862 6.942 1.00 64.56 126 ASP A O 1
#

Secondary structure (DSSP, 8-state):
-HHHHHHHHHHHHHHHHHHHHHHHHHHHHHH-TTS-HHHHHHHHHHHHHHHHHHHHHHHHHHHHHHHTTTT--HHHHHHHHHHHHHHHHHHHHHHHHHHHHHHHHHHHH-SSHHHHHHHHHHHT--

Radius of gyration: 18.7 Å; chains: 1; bounding box: 41×28×52 Å

Sequence (126 aa):
MIAYYGRIKEMTEKQAALVSQYNHAWNLLKSDKHFSVDELNYMQKVYSGILEESVKNLDEIFVIINAFKTQMTDAKRLELIDKAADRVDTNCSDLKQFNNQNYTLSIQRAQSENEVQTLKKYYGID